Protein AF-A0A1A8VGJ2-F1 (afdb_monomer_lite)

pLDDT: mean 87.08, std 5.85, range [56.25, 94.88]

Organism: Nothobranchius furzeri (NCBI:txid105023)

Structure (mmCIF, N/CA/C/O backbone):
data_AF-A0A1A8VGJ2-F1
#
_entry.id   AF-A0A1A8VGJ2-F1
#
loop_
_atom_site.group_PDB
_atom_site.id
_atom_site.type_symbol
_atom_site.label_atom_id
_atom_site.label_alt_id
_atom_site.label_comp_id
_atom_site.label_asym_id
_atom_site.label_entity_id
_atom_site.label_seq_id
_atom_site.pdbx_PDB_ins_code
_atom_site.Cartn_x
_atom_site.Cartn_y
_atom_site.Cartn_z
_atom_site.occupancy
_atom_site.B_iso_or_equiv
_atom_site.auth_seq_id
_atom_site.auth_comp_id
_atom_site.auth_asym_id
_atom_site.auth_atom_id
_atom_site.pdbx_PDB_model_num
ATOM 1 N N . ASN A 1 1 ? -5.503 0.580 -15.464 1.00 56.25 1 ASN A N 1
ATOM 2 C CA . ASN A 1 1 ? -4.419 -0.222 -16.073 1.00 56.25 1 ASN A CA 1
ATOM 3 C C . ASN A 1 1 ? -4.169 0.107 -17.537 1.00 56.25 1 ASN A C 1
ATOM 5 O O . ASN A 1 1 ? -3.026 -0.018 -17.941 1.00 56.25 1 ASN A O 1
ATOM 9 N N . THR A 1 2 ? -5.161 0.566 -18.309 1.00 73.44 2 THR A N 1
ATOM 10 C CA . THR A 1 2 ? -4.975 0.976 -19.716 1.00 73.44 2 THR A CA 1
ATOM 11 C C . THR A 1 2 ? -3.955 2.109 -19.881 1.00 73.44 2 THR A C 1
ATOM 13 O O . THR A 1 2 ? -2.995 1.955 -20.625 1.00 73.44 2 THR A O 1
ATOM 16 N N . THR A 1 3 ? -4.058 3.171 -19.079 1.00 82.88 3 THR A N 1
ATOM 17 C CA . THR A 1 3 ? -3.160 4.339 -19.158 1.00 82.88 3 THR A CA 1
ATOM 18 C C . THR A 1 3 ? -1.693 4.047 -18.833 1.00 82.88 3 THR A C 1
ATOM 20 O O . THR A 1 3 ? -0.807 4.572 -19.497 1.00 82.88 3 THR A O 1
ATOM 23 N N . CYS A 1 4 ? -1.393 3.200 -17.840 1.00 84.06 4 CYS A N 1
ATOM 24 C CA . CYS A 1 4 ? 0.000 2.837 -17.545 1.00 84.06 4 CYS A CA 1
ATOM 25 C C . CYS A 1 4 ? 0.628 2.058 -18.708 1.00 84.06 4 CYS A C 1
ATOM 27 O O . CYS A 1 4 ? 1.750 2.359 -19.101 1.00 84.06 4 CYS A O 1
ATOM 29 N N . GLY A 1 5 ? -0.127 1.129 -19.305 1.00 85.81 5 GLY A N 1
ATOM 30 C CA . GLY A 1 5 ? 0.325 0.384 -20.480 1.00 85.81 5 GLY A CA 1
ATOM 31 C C . GLY A 1 5 ? 0.519 1.266 -21.717 1.00 85.81 5 GLY A C 1
ATOM 32 O O . GLY A 1 5 ? 1.444 1.036 -22.492 1.00 85.81 5 GLY A O 1
ATOM 33 N N . GLU A 1 6 ? -0.306 2.299 -21.891 1.00 89.62 6 GLU A N 1
ATOM 34 C CA . GLU A 1 6 ? -0.134 3.297 -22.954 1.00 89.62 6 GLU A CA 1
ATOM 35 C C . GLU A 1 6 ? 1.150 4.111 -22.771 1.00 89.62 6 GLU A C 1
ATOM 37 O O . GLU A 1 6 ? 1.909 4.261 -23.729 1.00 89.62 6 GLU A O 1
ATOM 42 N N . ILE A 1 7 ? 1.427 4.579 -21.550 1.00 88.50 7 ILE A N 1
ATOM 43 C CA . ILE A 1 7 ? 2.661 5.311 -21.227 1.00 88.50 7 ILE A CA 1
ATOM 44 C C . ILE A 1 7 ? 3.880 4.415 -21.439 1.00 88.50 7 ILE A C 1
ATOM 46 O O . ILE A 1 7 ? 4.831 4.831 -22.096 1.00 88.50 7 ILE A O 1
ATOM 50 N N . ASP A 1 8 ? 3.839 3.168 -20.965 1.00 87.88 8 ASP A N 1
ATOM 51 C CA . ASP A 1 8 ? 4.907 2.204 -21.226 1.00 87.88 8 ASP A CA 1
ATOM 52 C C . ASP A 1 8 ? 5.129 2.034 -22.730 1.00 87.88 8 ASP A C 1
ATOM 54 O O . ASP A 1 8 ? 6.260 2.127 -23.204 1.00 87.88 8 ASP A O 1
ATOM 58 N N . ARG A 1 9 ? 4.058 1.856 -23.514 1.00 87.94 9 ARG A N 1
ATOM 59 C CA . ARG A 1 9 ? 4.165 1.745 -24.974 1.00 87.94 9 ARG A CA 1
ATOM 60 C C . ARG A 1 9 ? 4.821 2.982 -25.586 1.00 87.94 9 ARG A C 1
ATOM 62 O O . ARG A 1 9 ? 5.677 2.833 -26.451 1.00 87.94 9 ARG A O 1
ATOM 69 N N . MET A 1 10 ? 4.460 4.183 -25.136 1.00 89.00 10 MET A N 1
ATOM 70 C CA . MET A 1 10 ? 5.093 5.426 -25.590 1.00 89.00 10 MET A CA 1
ATOM 71 C C . MET A 1 10 ? 6.590 5.462 -25.255 1.00 89.00 10 MET A C 1
ATOM 73 O O . MET A 1 10 ? 7.389 5.809 -26.123 1.00 89.00 10 MET A O 1
ATOM 77 N N . LEU A 1 11 ? 6.985 5.050 -24.047 1.00 86.56 11 LEU A N 1
ATOM 78 C CA . LEU A 1 11 ? 8.389 4.998 -23.626 1.00 86.56 11 LEU A CA 1
ATOM 79 C C . LEU A 1 11 ? 9.205 4.001 -24.462 1.00 86.56 11 LEU A C 1
ATOM 81 O O . LEU A 1 11 ? 10.301 4.330 -24.914 1.00 86.56 11 LEU A O 1
ATOM 85 N N . PHE A 1 12 ? 8.668 2.807 -24.728 1.00 85.81 12 PHE A N 1
ATOM 86 C CA . PHE A 1 12 ? 9.350 1.819 -25.574 1.00 85.81 12 PHE A CA 1
ATOM 87 C C . PHE A 1 12 ? 9.411 2.246 -27.041 1.00 85.81 12 PHE A C 1
ATOM 89 O O . PHE A 1 12 ? 10.440 2.059 -27.688 1.00 85.81 12 PHE A O 1
ATOM 96 N N . ASN A 1 13 ? 8.357 2.873 -27.560 1.00 88.88 13 ASN A N 1
ATOM 97 C CA . ASN A 1 13 ? 8.373 3.441 -28.905 1.00 88.88 13 ASN A CA 1
ATOM 98 C C . ASN A 1 13 ? 9.440 4.534 -29.034 1.00 88.88 13 ASN A C 1
ATOM 100 O O . ASN A 1 13 ? 10.173 4.560 -30.021 1.00 88.88 13 ASN A O 1
ATOM 104 N N . PHE A 1 14 ? 9.578 5.398 -28.024 1.00 88.00 14 PHE A N 1
ATOM 105 C CA . PHE A 1 14 ? 10.637 6.405 -27.979 1.00 88.00 14 PHE A CA 1
ATOM 106 C C . PHE A 1 14 ? 12.030 5.762 -27.972 1.00 88.00 14 PHE A C 1
ATOM 108 O O . PHE A 1 14 ? 12.871 6.124 -28.797 1.00 88.00 14 PHE A O 1
ATOM 115 N N . LEU A 1 15 ? 12.247 4.758 -27.115 1.00 87.06 15 LEU A N 1
ATOM 116 C CA . LEU A 1 15 ? 13.509 4.016 -27.030 1.00 87.06 15 LEU A CA 1
ATOM 117 C C . LEU A 1 15 ? 13.938 3.455 -28.391 1.00 87.06 15 LEU A C 1
ATOM 119 O O . LEU A 1 15 ? 15.090 3.591 -28.800 1.00 87.06 15 LEU A O 1
ATOM 123 N N . TRP A 1 16 ? 12.993 2.844 -29.104 1.00 88.56 16 TRP A N 1
ATOM 124 C CA . TRP A 1 16 ? 13.244 2.213 -30.396 1.00 88.56 16 TRP A CA 1
ATOM 125 C C . TRP A 1 16 ? 13.112 3.165 -31.584 1.00 88.56 16 TRP A C 1
ATOM 127 O O . TRP A 1 16 ? 13.228 2.719 -32.724 1.00 88.56 16 TRP A O 1
ATOM 137 N N . LYS A 1 17 ? 12.884 4.466 -31.366 1.00 89.44 17 LYS A N 1
ATOM 138 C CA . LYS A 1 17 ? 12.626 5.449 -32.436 1.00 89.44 17 LYS A CA 1
ATOM 139 C C . LYS A 1 17 ? 11.504 4.992 -33.383 1.00 89.44 17 LYS A C 1
ATOM 141 O O . LYS A 1 17 ? 11.638 5.088 -34.602 1.00 89.44 17 LYS A O 1
ATOM 146 N N . ASN A 1 18 ? 10.424 4.455 -32.815 1.00 87.06 18 ASN A N 1
ATOM 147 C CA . ASN A 1 18 ? 9.281 3.847 -33.507 1.00 87.06 18 ASN A CA 1
ATOM 148 C C . ASN A 1 18 ? 9.637 2.650 -34.414 1.00 87.06 18 ASN A C 1
ATOM 150 O O . ASN A 1 18 ? 8.893 2.339 -35.342 1.00 87.06 18 ASN A O 1
ATOM 154 N N . LYS A 1 19 ? 10.768 1.976 -34.166 1.00 87.12 19 LYS A N 1
ATOM 155 C CA . LYS A 1 19 ? 11.184 0.758 -34.882 1.00 87.12 19 LYS A CA 1
ATOM 156 C C . LYS A 1 19 ? 10.811 -0.511 -34.112 1.00 87.12 19 LYS A C 1
ATOM 158 O O . LYS A 1 19 ? 10.401 -0.461 -32.954 1.00 87.12 19 LYS A O 1
ATOM 163 N N . THR A 1 20 ? 10.983 -1.659 -34.766 1.00 83.50 20 THR A N 1
ATOM 164 C CA . THR A 1 20 ? 10.763 -2.985 -34.176 1.00 83.50 20 THR A CA 1
ATOM 165 C C . THR A 1 20 ? 11.579 -3.173 -32.898 1.00 83.50 20 THR A C 1
ATOM 167 O O . THR A 1 20 ? 12.746 -2.796 -32.829 1.00 83.50 20 THR A O 1
ATOM 170 N N . HIS A 1 21 ? 10.961 -3.778 -31.886 1.00 84.00 21 HIS A N 1
ATOM 171 C CA . HIS A 1 21 ? 11.620 -4.082 -30.623 1.00 84.00 21 HIS A CA 1
ATOM 172 C C . HIS A 1 21 ? 12.607 -5.238 -30.828 1.00 84.00 21 HIS A C 1
ATOM 174 O O . HIS A 1 21 ? 12.188 -6.360 -31.106 1.00 84.00 21 HIS A O 1
ATOM 180 N N . TYR A 1 22 ? 13.906 -4.980 -30.668 1.00 80.75 22 TYR A N 1
ATOM 181 C CA . TYR A 1 22 ? 14.946 -6.003 -30.853 1.00 80.75 22 TYR A CA 1
ATOM 182 C C . TYR A 1 22 ? 15.272 -6.775 -29.571 1.00 80.75 22 TYR A C 1
ATOM 184 O O . TYR A 1 22 ? 15.740 -7.909 -29.627 1.00 80.75 22 TYR A O 1
ATOM 192 N N . ILE A 1 23 ? 15.023 -6.169 -28.407 1.00 84.44 23 ILE A N 1
ATOM 193 C CA . ILE A 1 23 ? 15.374 -6.728 -27.097 1.00 84.44 23 ILE A CA 1
ATOM 194 C C . ILE A 1 23 ? 14.101 -6.907 -26.268 1.00 84.44 23 ILE A C 1
ATOM 196 O O . ILE A 1 23 ? 13.179 -6.089 -26.310 1.00 84.44 23 ILE A O 1
ATOM 200 N N . ARG A 1 24 ? 14.043 -7.994 -25.492 1.00 85.56 24 ARG A N 1
ATOM 201 C CA . ARG A 1 24 ? 12.936 -8.259 -24.565 1.00 85.56 24 ARG A CA 1
ATOM 202 C C . ARG A 1 24 ? 12.871 -7.175 -23.485 1.00 85.56 24 ARG A C 1
ATOM 204 O O . ARG A 1 24 ? 13.892 -6.839 -22.889 1.00 85.56 24 ARG A O 1
ATOM 211 N N . LYS A 1 25 ? 11.659 -6.703 -23.166 1.00 83.75 25 LYS A N 1
ATOM 212 C CA . LYS A 1 25 ? 11.405 -5.676 -22.135 1.00 83.75 25 LYS A CA 1
ATOM 213 C C . LYS A 1 25 ? 12.100 -5.997 -20.805 1.00 83.75 25 LYS A C 1
ATOM 215 O O . LYS A 1 25 ? 12.784 -5.139 -20.269 1.00 83.75 25 LYS A O 1
ATOM 220 N N . SER A 1 26 ? 12.027 -7.244 -20.337 1.00 85.25 26 SER A N 1
ATOM 221 C CA . SER A 1 26 ? 12.666 -7.683 -19.087 1.00 85.25 26 SER A CA 1
ATOM 222 C C . SER A 1 26 ? 14.188 -7.503 -19.048 1.00 85.25 26 SER A C 1
ATOM 224 O O . SER A 1 26 ? 14.736 -7.328 -17.973 1.00 85.25 26 SER A O 1
ATOM 226 N N . VAL A 1 27 ? 14.873 -7.548 -20.196 1.00 86.69 27 VAL A N 1
ATOM 227 C CA . VAL A 1 27 ? 16.334 -7.361 -20.277 1.00 86.69 27 VAL A CA 1
ATOM 228 C C . VAL A 1 27 ? 16.679 -5.875 -20.262 1.00 86.69 27 VAL A C 1
ATOM 230 O O . VAL A 1 27 ? 17.579 -5.450 -19.551 1.00 86.69 27 VAL A O 1
ATOM 233 N N . ILE A 1 28 ? 15.914 -5.070 -21.002 1.00 87.62 28 ILE A N 1
ATOM 234 C CA . ILE A 1 28 ? 16.080 -3.611 -21.062 1.00 87.62 28 ILE A CA 1
ATOM 235 C C . ILE A 1 28 ? 15.880 -2.970 -19.681 1.00 87.62 28 ILE A C 1
ATOM 237 O O . ILE A 1 28 ? 16.532 -1.980 -19.355 1.00 87.62 28 ILE A O 1
ATOM 241 N N . MET A 1 29 ? 14.984 -3.538 -18.873 1.00 86.56 29 MET A N 1
ATOM 242 C CA . MET A 1 29 ? 14.682 -3.060 -17.524 1.00 86.56 29 MET A CA 1
ATOM 243 C C . MET A 1 29 ? 15.803 -3.306 -16.506 1.00 86.56 29 MET A C 1
ATOM 245 O O . MET A 1 29 ? 15.761 -2.723 -15.429 1.00 86.56 29 MET A O 1
ATOM 249 N N . ASN A 1 30 ? 16.784 -4.157 -16.814 1.00 86.06 30 ASN A N 1
ATOM 250 C CA . ASN A 1 30 ? 17.877 -4.446 -15.891 1.00 86.06 30 ASN A CA 1
ATOM 251 C C . ASN A 1 30 ? 18.860 -3.274 -15.779 1.00 86.06 30 ASN A C 1
ATOM 253 O O . ASN A 1 30 ? 18.928 -2.400 -16.647 1.00 86.06 30 ASN A O 1
ATOM 257 N N . ASP A 1 31 ? 19.682 -3.307 -14.734 1.00 87.38 31 ASP A N 1
ATOM 258 C CA . ASP A 1 31 ? 20.786 -2.368 -14.569 1.00 87.38 31 ASP A CA 1
ATOM 259 C C . ASP A 1 31 ? 21.830 -2.498 -15.683 1.00 87.38 31 ASP A C 1
ATOM 261 O O . ASP A 1 31 ? 22.027 -3.569 -16.268 1.00 87.38 31 ASP A O 1
ATOM 265 N N . TYR A 1 32 ? 22.578 -1.415 -15.903 1.00 87.94 32 TYR A N 1
ATOM 266 C CA . TYR A 1 32 ? 23.686 -1.370 -16.860 1.00 87.94 32 TYR A CA 1
ATOM 267 C C . TYR A 1 32 ? 24.724 -2.479 -16.629 1.00 87.94 32 TYR A C 1
ATOM 269 O O . TYR A 1 32 ? 25.256 -3.033 -17.587 1.00 87.94 32 TYR A O 1
ATOM 277 N N . GLN A 1 33 ? 24.963 -2.865 -15.369 1.00 91.88 33 GLN A N 1
ATOM 278 C CA . GLN A 1 33 ? 25.880 -3.958 -15.012 1.00 91.88 33 GLN A CA 1
ATOM 279 C C . GLN A 1 33 ? 25.441 -5.322 -15.565 1.00 91.88 33 GLN A C 1
ATOM 281 O O . GLN A 1 33 ? 26.277 -6.177 -15.837 1.00 91.88 33 GLN A O 1
ATOM 286 N N . HIS A 1 34 ? 24.139 -5.510 -15.771 1.00 87.38 34 HIS A N 1
ATOM 287 C CA . HIS A 1 34 ? 23.545 -6.732 -16.307 1.00 87.38 34 HIS A CA 1
ATOM 288 C C . HIS A 1 34 ? 23.183 -6.588 -17.797 1.00 87.38 34 HIS A C 1
ATOM 290 O O . HIS A 1 34 ? 22.365 -7.351 -18.313 1.00 87.38 34 HIS A O 1
ATOM 296 N N . GLY A 1 35 ? 23.756 -5.593 -18.489 1.00 82.62 35 G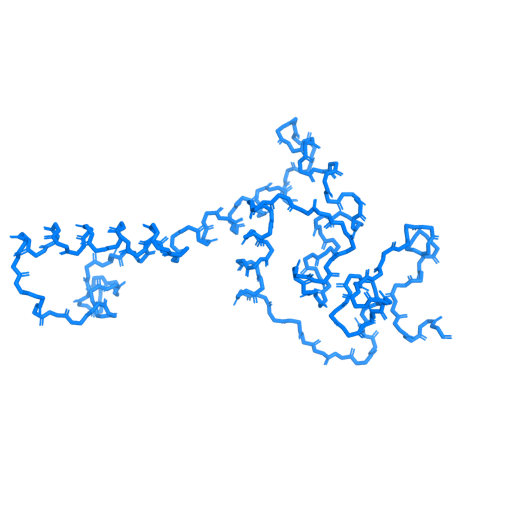LY A N 1
ATOM 297 C CA . GLY A 1 35 ? 23.520 -5.333 -19.912 1.00 82.62 35 GLY A CA 1
ATOM 298 C C . GLY A 1 35 ? 22.155 -4.714 -20.232 1.00 82.62 35 GLY A C 1
ATOM 299 O O . GLY A 1 35 ? 21.738 -4.732 -21.390 1.00 82.62 35 GLY A O 1
ATOM 300 N N . GLY A 1 36 ? 21.444 -4.199 -19.224 1.00 87.38 36 GLY A N 1
ATOM 301 C CA . GLY A 1 36 ? 20.192 -3.468 -19.411 1.00 87.38 36 GLY A CA 1
ATOM 302 C C . GLY A 1 36 ? 20.394 -1.959 -19.581 1.00 87.38 36 GLY A C 1
ATOM 303 O O . GLY A 1 36 ? 21.514 -1.451 -19.566 1.00 87.38 36 GLY A O 1
ATOM 304 N N . LEU A 1 37 ? 19.288 -1.234 -19.762 1.00 86.69 37 LEU A N 1
ATOM 305 C CA . LEU A 1 37 ? 19.255 0.227 -19.931 1.00 86.69 37 LEU A CA 1
ATOM 306 C C . LEU A 1 37 ? 18.632 0.943 -18.722 1.00 86.69 37 LEU A C 1
ATOM 308 O O . LEU A 1 37 ? 18.352 2.139 -18.795 1.00 86.69 37 LEU A O 1
ATOM 312 N N . ASN A 1 38 ? 18.387 0.216 -17.627 1.00 84.50 38 ASN A N 1
ATOM 313 C CA . ASN A 1 38 ? 17.750 0.703 -16.404 1.00 84.50 38 ASN A CA 1
ATOM 314 C C . ASN A 1 38 ? 16.418 1.437 -16.663 1.00 84.50 38 ASN A C 1
ATOM 316 O O . ASN A 1 38 ? 16.118 2.482 -16.082 1.00 84.50 38 ASN A O 1
ATOM 320 N N . ILE A 1 39 ? 15.624 0.917 -17.602 1.00 82.62 39 ILE A N 1
ATOM 321 C CA . ILE A 1 39 ? 14.325 1.503 -17.942 1.00 82.62 39 ILE A CA 1
ATOM 322 C C . ILE A 1 39 ? 13.275 0.951 -16.993 1.00 82.62 39 ILE A C 1
ATOM 324 O O . ILE A 1 39 ? 13.030 -0.251 -16.954 1.00 82.62 39 ILE A O 1
ATOM 328 N N . LEU A 1 40 ? 12.616 1.832 -16.247 1.00 77.81 40 LEU A N 1
ATOM 329 C CA . LEU A 1 40 ? 11.562 1.430 -15.325 1.00 77.81 40 LEU A CA 1
ATOM 330 C C . LEU A 1 40 ? 10.245 1.203 -16.066 1.00 77.81 40 LEU A C 1
ATOM 332 O O . LEU A 1 40 ? 9.819 2.013 -16.886 1.00 77.81 40 LEU A O 1
ATOM 336 N N . ASP A 1 41 ? 9.570 0.114 -15.712 1.00 84.19 41 ASP A N 1
ATOM 337 C CA . ASP A 1 41 ? 8.165 -0.078 -16.049 1.00 84.19 41 ASP A CA 1
ATOM 338 C C . ASP A 1 41 ? 7.318 0.929 -15.271 1.00 84.19 41 ASP A C 1
ATOM 340 O O . ASP A 1 41 ? 7.455 1.069 -14.049 1.00 84.19 41 ASP A O 1
ATOM 344 N N . PHE A 1 42 ? 6.439 1.639 -15.971 1.00 87.88 42 PHE A N 1
ATOM 345 C CA . PHE A 1 42 ? 5.655 2.717 -15.390 1.00 87.88 42 PHE A CA 1
ATOM 346 C C . PHE A 1 42 ? 4.694 2.202 -14.316 1.00 87.88 42 PHE A C 1
ATOM 348 O O . PHE A 1 42 ? 4.434 2.895 -13.330 1.00 87.88 42 PHE A O 1
ATOM 355 N N . THR A 1 43 ? 4.193 0.970 -14.451 1.00 88.31 43 THR A N 1
ATOM 356 C CA . THR A 1 43 ? 3.348 0.353 -13.418 1.00 88.31 43 THR A CA 1
ATOM 357 C C . THR A 1 43 ? 4.141 0.138 -12.132 1.00 88.31 43 THR A C 1
ATOM 359 O O . THR A 1 43 ? 3.682 0.531 -11.054 1.00 88.31 43 THR A O 1
ATOM 362 N N . THR A 1 44 ? 5.352 -0.412 -12.235 1.00 88.38 44 THR A N 1
ATOM 363 C CA . THR A 1 44 ? 6.271 -0.555 -11.096 1.00 88.38 44 THR A CA 1
ATOM 364 C C . THR A 1 44 ? 6.642 0.799 -10.496 1.00 88.38 44 THR A C 1
ATOM 366 O O . THR A 1 44 ? 6.556 0.966 -9.281 1.00 88.38 44 THR A O 1
ATOM 369 N N . LEU A 1 45 ? 6.970 1.797 -11.320 1.00 90.44 45 LEU A N 1
ATOM 370 C CA . LEU A 1 45 ? 7.285 3.155 -10.868 1.00 90.44 45 LEU A CA 1
ATOM 371 C C . LEU A 1 45 ? 6.124 3.780 -10.076 1.00 90.44 45 LEU A C 1
ATOM 373 O O . LEU A 1 45 ? 6.313 4.298 -8.975 1.00 90.44 45 LEU A O 1
ATOM 377 N N . ASN A 1 46 ? 4.904 3.678 -10.599 1.00 92.38 46 ASN A N 1
ATOM 378 C CA . ASN A 1 46 ? 3.695 4.185 -9.955 1.00 92.38 46 ASN A CA 1
ATOM 379 C C . ASN A 1 46 ? 3.425 3.494 -8.605 1.00 92.38 46 ASN A C 1
ATOM 381 O O . ASN A 1 46 ? 3.050 4.146 -7.628 1.00 92.38 46 ASN A O 1
ATOM 385 N N . ASN A 1 47 ? 3.640 2.179 -8.522 1.00 93.06 47 ASN A N 1
ATOM 386 C CA . ASN A 1 47 ? 3.538 1.444 -7.259 1.00 93.06 47 ASN A CA 1
ATOM 387 C C . ASN A 1 47 ? 4.616 1.887 -6.260 1.00 93.06 47 ASN A C 1
ATOM 389 O O . ASN A 1 47 ? 4.301 2.116 -5.093 1.00 93.06 47 ASN A O 1
ATOM 393 N N . THR A 1 48 ? 5.851 2.097 -6.716 1.00 93.06 48 THR A N 1
ATOM 394 C CA . THR A 1 48 ? 6.946 2.620 -5.888 1.00 93.06 48 THR A CA 1
ATOM 395 C C . THR A 1 48 ? 6.616 3.998 -5.322 1.00 93.06 48 THR A C 1
ATOM 397 O O . THR A 1 48 ? 6.809 4.223 -4.128 1.00 93.06 48 THR A O 1
ATOM 400 N N . PHE A 1 49 ? 6.040 4.907 -6.116 1.00 94.62 49 PHE A N 1
ATOM 401 C CA . PHE A 1 49 ? 5.603 6.212 -5.609 1.00 94.62 49 PHE A CA 1
ATOM 402 C C . PHE A 1 49 ? 4.532 6.096 -4.526 1.00 94.62 49 PHE A C 1
ATOM 404 O O . PHE A 1 49 ? 4.620 6.773 -3.504 1.00 94.62 49 PHE A O 1
ATOM 411 N N . LYS A 1 50 ? 3.557 5.201 -4.696 1.00 94.88 50 LYS A N 1
ATOM 412 C CA . LYS A 1 50 ? 2.513 4.948 -3.689 1.00 94.88 50 LYS A CA 1
ATOM 413 C C . LYS A 1 50 ? 3.073 4.367 -2.395 1.00 94.88 50 LYS A C 1
ATOM 415 O O . LYS A 1 50 ? 2.666 4.778 -1.311 1.00 94.88 50 LYS A O 1
ATOM 420 N N . ILE A 1 51 ? 4.029 3.449 -2.500 1.00 94.38 51 ILE A N 1
ATOM 421 C CA . ILE A 1 51 ? 4.733 2.888 -1.342 1.00 94.38 51 ILE A CA 1
ATOM 422 C C . ILE A 1 51 ? 5.558 3.976 -0.648 1.00 94.38 51 ILE A C 1
ATOM 424 O O . ILE A 1 51 ? 5.526 4.078 0.576 1.00 94.38 51 ILE A O 1
ATOM 428 N N . ASN A 1 52 ? 6.264 4.818 -1.402 1.00 94.19 52 ASN A N 1
ATOM 429 C CA . ASN A 1 52 ? 7.043 5.922 -0.843 1.00 94.19 52 ASN A CA 1
ATOM 430 C C . ASN A 1 52 ? 6.153 6.959 -0.158 1.00 94.19 52 ASN A C 1
ATOM 432 O O . ASN A 1 52 ? 6.501 7.440 0.917 1.00 94.19 52 ASN A O 1
ATOM 436 N N . TRP A 1 53 ? 4.982 7.244 -0.724 1.00 94.19 53 TRP A N 1
ATOM 437 C CA . TRP A 1 53 ? 3.971 8.068 -0.077 1.00 94.19 53 TRP A CA 1
ATOM 438 C C . TRP A 1 53 ? 3.522 7.462 1.260 1.00 94.19 53 TRP A C 1
ATOM 440 O O . TRP A 1 53 ? 3.526 8.159 2.273 1.00 94.19 53 TRP A O 1
ATOM 450 N N . ALA A 1 54 ? 3.230 6.156 1.302 1.00 93.06 54 ALA A N 1
ATOM 451 C CA . ALA A 1 54 ? 2.869 5.472 2.545 1.00 93.06 54 ALA A CA 1
ATOM 452 C C . ALA A 1 54 ? 4.011 5.523 3.575 1.00 93.06 54 ALA A C 1
ATOM 454 O O . ALA A 1 54 ? 3.781 5.862 4.732 1.00 93.06 54 ALA A O 1
ATOM 455 N N . LYS A 1 55 ? 5.260 5.276 3.158 1.00 92.75 55 LYS A N 1
ATOM 456 C CA . LYS A 1 55 ? 6.448 5.405 4.022 1.00 92.75 55 LYS A CA 1
ATOM 457 C C . LYS A 1 55 ? 6.602 6.820 4.578 1.00 92.75 55 LYS A C 1
ATOM 459 O O . LYS A 1 55 ? 6.872 6.982 5.764 1.00 92.75 55 LYS A O 1
ATOM 464 N N . HIS A 1 56 ? 6.422 7.841 3.742 1.00 91.38 56 HIS A N 1
ATOM 465 C CA . HIS A 1 56 ? 6.494 9.236 4.167 1.00 91.38 56 HIS A CA 1
ATOM 466 C C . HIS A 1 56 ? 5.393 9.569 5.181 1.00 91.38 56 HIS A C 1
ATOM 468 O O . HIS A 1 56 ? 5.662 10.208 6.198 1.00 91.38 56 HIS A O 1
ATOM 474 N N . PHE A 1 57 ? 4.171 9.089 4.937 1.00 90.69 57 PHE A N 1
ATOM 475 C CA . PHE A 1 57 ? 3.053 9.239 5.864 1.00 90.69 57 PHE A CA 1
ATOM 476 C C . PHE A 1 57 ? 3.352 8.599 7.227 1.00 90.69 57 PHE A C 1
ATOM 478 O O . PHE A 1 57 ? 3.140 9.232 8.258 1.00 90.69 57 PHE A O 1
ATOM 485 N N . LEU A 1 58 ? 3.903 7.380 7.236 1.00 89.81 58 LEU A N 1
ATOM 486 C CA . LEU A 1 58 ? 4.281 6.674 8.466 1.00 89.81 58 LEU A CA 1
ATOM 487 C C . LEU A 1 58 ? 5.426 7.364 9.221 1.00 89.81 58 LEU A C 1
ATOM 489 O O . LEU A 1 58 ? 5.438 7.349 10.447 1.00 89.81 58 LEU A O 1
ATOM 493 N N . LYS A 1 59 ? 6.379 7.975 8.507 1.00 90.06 59 LYS A N 1
ATOM 494 C CA . LYS A 1 59 ? 7.525 8.665 9.118 1.00 90.06 59 LYS A CA 1
ATOM 495 C C . LYS A 1 59 ? 7.132 9.986 9.784 1.00 90.06 59 LYS A C 1
ATOM 497 O O . LYS A 1 59 ? 7.693 10.327 10.817 1.00 90.06 59 LYS A O 1
ATOM 502 N N . ASN A 1 60 ? 6.184 10.722 9.200 1.00 88.00 60 ASN A N 1
ATOM 503 C CA . ASN A 1 60 ? 5.831 12.081 9.622 1.00 88.00 60 ASN A CA 1
ATOM 504 C C . ASN A 1 60 ? 4.323 12.232 9.918 1.00 88.00 60 ASN A C 1
ATOM 506 O O . ASN A 1 60 ? 3.652 13.030 9.259 1.00 88.00 60 ASN A O 1
ATOM 510 N N . PRO A 1 61 ? 3.752 11.517 10.902 1.00 77.69 61 PRO A N 1
ATOM 511 C CA . PRO A 1 61 ? 2.300 11.461 11.102 1.00 77.69 61 PRO A CA 1
ATOM 512 C C . PRO A 1 61 ? 1.658 12.811 11.472 1.00 77.69 61 PRO A C 1
ATOM 514 O O . PRO A 1 61 ? 0.488 13.021 11.173 1.00 77.69 61 PRO A O 1
ATOM 517 N N . VAL A 1 62 ? 2.418 13.739 12.065 1.00 83.31 62 VAL A N 1
ATOM 518 C CA . VAL A 1 62 ? 1.934 15.053 12.544 1.00 83.31 62 VAL A CA 1
ATOM 519 C C . VAL A 1 62 ? 1.977 16.139 11.454 1.00 83.31 62 VAL A C 1
ATOM 521 O O . VAL A 1 62 ? 1.647 17.296 11.694 1.00 83.31 62 VAL A O 1
ATOM 524 N N . SER A 1 63 ? 2.407 15.801 10.235 1.00 87.50 63 SER A N 1
ATOM 525 C CA . SER A 1 63 ? 2.459 16.775 9.142 1.00 87.50 63 SER A CA 1
ATOM 526 C C . SER A 1 63 ? 1.061 17.287 8.786 1.00 87.50 63 SER A C 1
ATOM 528 O O . SER A 1 63 ? 0.123 16.503 8.654 1.00 87.50 63 SER A O 1
ATOM 530 N N . ILE A 1 64 ? 0.930 18.590 8.528 1.00 87.06 64 ILE A N 1
ATOM 531 C CA . ILE A 1 64 ? -0.344 19.195 8.106 1.00 87.06 64 ILE A CA 1
ATOM 532 C C . ILE A 1 64 ? -0.885 18.572 6.807 1.00 87.06 64 ILE A C 1
ATOM 534 O O . ILE A 1 64 ? -2.090 18.396 6.640 1.00 87.06 64 ILE A O 1
ATOM 538 N N . TRP A 1 65 ? 0.017 18.127 5.928 1.00 83.12 65 TRP A N 1
ATOM 539 C CA . TRP A 1 65 ? -0.308 17.441 4.674 1.00 83.12 65 TRP A CA 1
ATOM 540 C C . TRP A 1 65 ? -0.909 16.044 4.880 1.00 83.12 65 TRP A C 1
ATOM 542 O O . TRP A 1 65 ? -1.508 15.482 3.964 1.00 83.12 65 TRP A O 1
ATOM 552 N N . ASN A 1 66 ? -0.788 15.493 6.089 1.00 88.56 66 ASN A N 1
ATOM 553 C CA . ASN A 1 66 ? -1.278 14.169 6.449 1.00 88.56 66 ASN A CA 1
ATOM 554 C C . ASN A 1 66 ? -2.665 14.197 7.102 1.00 88.56 66 ASN A C 1
ATOM 556 O O . ASN A 1 66 ? -3.216 13.132 7.363 1.00 88.56 66 ASN A O 1
ATOM 560 N N . PHE A 1 67 ? -3.281 15.370 7.286 1.00 89.00 67 PHE A N 1
ATOM 561 C CA . PHE A 1 67 ? -4.602 15.491 7.910 1.00 89.00 67 PHE A CA 1
ATOM 562 C C . PHE A 1 67 ? -5.692 14.685 7.180 1.00 89.00 67 PHE A C 1
ATOM 564 O O . PHE A 1 67 ? -6.401 13.890 7.797 1.00 89.00 67 PHE A O 1
ATOM 571 N N . ILE A 1 68 ? -5.793 14.832 5.852 1.00 89.12 68 ILE A N 1
ATOM 572 C CA . ILE A 1 68 ? -6.820 14.138 5.055 1.00 89.12 68 ILE A CA 1
ATOM 573 C C . 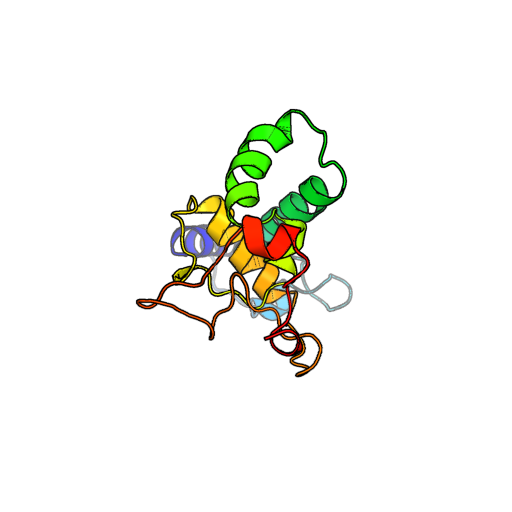ILE A 1 68 ? -6.615 12.615 5.089 1.00 89.12 68 ILE A C 1
ATOM 575 O O . ILE A 1 68 ? -7.556 11.903 5.447 1.00 89.12 68 ILE A O 1
ATOM 579 N N . PRO A 1 69 ? -5.423 12.072 4.762 1.00 89.06 69 PRO A N 1
ATOM 580 C CA . PRO A 1 69 ? -5.221 10.632 4.851 1.00 89.06 69 PRO A CA 1
ATOM 581 C C . PRO A 1 69 ? -5.392 10.097 6.276 1.00 89.06 69 PRO A C 1
ATOM 583 O O . PRO A 1 69 ? -5.927 9.005 6.444 1.00 89.06 69 PRO A O 1
ATOM 586 N N . HIS A 1 70 ? -5.014 10.861 7.305 1.00 90.94 70 HIS A N 1
ATOM 587 C CA . HIS A 1 70 ? -5.219 10.463 8.695 1.00 90.94 70 HIS A CA 1
ATOM 588 C C . HIS A 1 70 ? -6.706 10.295 9.021 1.00 90.94 70 HIS A C 1
ATOM 590 O O . HIS A 1 70 ? -7.095 9.258 9.551 1.00 90.94 70 HIS A O 1
ATOM 596 N N . TYR A 1 71 ? -7.551 11.247 8.613 1.00 89.88 71 TYR A N 1
ATOM 597 C CA . TYR A 1 71 ? -9.005 11.139 8.762 1.00 89.88 71 TYR A CA 1
ATOM 598 C C . TYR A 1 71 ? -9.603 9.962 7.977 1.00 89.88 71 TYR A C 1
ATOM 600 O O . TYR A 1 71 ? -10.535 9.308 8.434 1.00 89.88 71 TYR A O 1
ATOM 608 N N . ILE A 1 72 ? -9.081 9.670 6.785 1.00 90.69 72 ILE A N 1
ATOM 609 C CA . ILE A 1 72 ? -9.570 8.550 5.971 1.00 90.69 72 ILE A CA 1
ATOM 610 C C . ILE A 1 72 ? -9.210 7.209 6.617 1.00 90.69 72 ILE A C 1
ATOM 612 O O . ILE A 1 72 ? -10.050 6.312 6.682 1.00 90.69 72 ILE A O 1
ATOM 616 N N . PHE A 1 73 ? -7.968 7.057 7.083 1.00 91.25 73 PHE A N 1
ATOM 617 C CA . PHE A 1 73 ? -7.492 5.796 7.643 1.00 91.25 73 PHE A CA 1
ATOM 618 C C . PHE A 1 73 ? -7.880 5.583 9.105 1.00 91.25 73 PHE A C 1
ATOM 620 O O . PHE A 1 73 ? -7.928 4.430 9.529 1.00 91.25 73 PHE A O 1
ATOM 627 N N . SER A 1 74 ? -8.202 6.630 9.870 1.00 90.00 74 SER A N 1
ATOM 628 C CA . SER A 1 74 ? -8.660 6.499 11.265 1.00 90.00 74 SER A CA 1
ATOM 629 C C . SER A 1 74 ? -9.882 5.586 11.389 1.00 90.00 74 SER A C 1
ATOM 631 O O . SER A 1 74 ? -9.984 4.805 12.330 1.00 90.00 74 SER A O 1
ATOM 633 N N . LYS A 1 75 ? -10.737 5.577 10.365 1.00 88.94 75 LYS A N 1
ATOM 634 C CA . LYS A 1 75 ? -11.918 4.712 10.249 1.00 88.94 75 LYS A CA 1
ATOM 635 C C . LYS A 1 75 ? -11.612 3.215 10.161 1.00 88.94 75 LYS A C 1
ATOM 637 O O . LYS A 1 75 ? -12.511 2.395 10.295 1.00 88.94 75 LYS A O 1
ATOM 642 N N . PHE A 1 76 ? -10.351 2.868 9.924 1.00 89.56 76 PHE A N 1
ATOM 643 C CA . PHE A 1 76 ? -9.846 1.499 9.880 1.00 89.56 76 PHE A CA 1
ATOM 644 C C . PHE A 1 76 ? -8.810 1.229 10.981 1.00 89.56 76 PHE A C 1
ATOM 646 O O . PHE A 1 76 ? -8.120 0.216 10.911 1.00 89.56 76 PHE A O 1
ATOM 653 N N . GLY A 1 77 ? -8.660 2.129 11.960 1.00 87.44 77 GLY A N 1
ATOM 654 C CA . GLY A 1 77 ? -7.652 2.024 13.026 1.00 87.44 77 GLY A CA 1
ATOM 655 C C . GLY A 1 77 ? -6.321 2.700 12.697 1.00 87.44 77 GLY A C 1
ATOM 656 O O . GLY A 1 77 ? -5.348 2.541 13.426 1.00 87.44 77 GLY A O 1
ATOM 657 N N . GLY A 1 78 ? -6.269 3.467 11.608 1.00 91.50 78 GLY A N 1
ATOM 658 C CA . GLY A 1 78 ? -5.078 4.164 11.133 1.00 91.50 78 GLY A CA 1
ATOM 659 C C . GLY A 1 78 ? -4.306 3.382 10.070 1.00 91.50 78 GLY A C 1
ATOM 660 O O . GLY A 1 78 ? -4.509 2.183 9.865 1.00 91.50 78 GLY A O 1
ATOM 661 N N . LEU A 1 79 ? -3.398 4.079 9.372 1.00 91.06 79 LEU A N 1
ATOM 662 C CA . LEU A 1 79 ? -2.629 3.466 8.287 1.00 91.06 79 LEU A CA 1
ATOM 663 C C . LEU A 1 79 ? -1.717 2.353 8.819 1.00 91.06 79 LEU A C 1
ATOM 665 O O . LEU A 1 79 ? -1.680 1.269 8.255 1.00 91.06 79 LEU A O 1
ATOM 669 N N . THR A 1 80 ? -1.021 2.583 9.931 1.00 90.12 80 THR A N 1
ATOM 670 C CA . THR A 1 80 ? -0.120 1.584 10.525 1.00 90.12 80 THR A CA 1
ATOM 671 C C . THR A 1 80 ? -0.842 0.276 10.842 1.00 90.12 80 THR A C 1
ATOM 673 O O . THR A 1 80 ? -0.316 -0.796 10.559 1.00 90.12 80 THR A O 1
ATOM 676 N N . PHE A 1 81 ? -2.062 0.366 11.375 1.00 90.19 81 PHE A N 1
ATOM 677 C CA . PHE A 1 81 ? -2.855 -0.800 11.742 1.00 90.19 81 PHE A CA 1
ATOM 678 C C . PHE A 1 81 ? -3.301 -1.587 10.507 1.00 90.19 81 PHE A C 1
ATOM 680 O O . PHE A 1 81 ? -2.992 -2.770 10.393 1.00 90.19 81 PHE A O 1
ATOM 687 N N . ILE A 1 82 ? -3.947 -0.926 9.535 1.00 91.00 82 ILE A N 1
ATOM 688 C CA . ILE A 1 82 ? -4.435 -1.615 8.332 1.00 91.00 82 ILE A CA 1
ATOM 689 C C . ILE A 1 82 ? -3.293 -2.243 7.529 1.00 91.00 82 ILE A C 1
ATOM 691 O O . ILE A 1 82 ? -3.471 -3.336 7.010 1.00 91.00 82 ILE A O 1
ATOM 695 N N . LEU A 1 83 ? -2.113 -1.614 7.457 1.00 90.25 83 LEU A N 1
ATOM 696 C CA . LEU A 1 83 ? -0.963 -2.165 6.731 1.00 90.25 83 LEU A CA 1
ATOM 697 C C . LEU A 1 83 ? -0.427 -3.474 7.336 1.00 90.25 83 LEU A C 1
ATOM 699 O O . LEU A 1 83 ? 0.195 -4.247 6.607 1.00 90.25 83 LEU A O 1
ATOM 703 N N . GLY A 1 84 ? -0.671 -3.716 8.627 1.00 87.00 84 GLY A N 1
ATOM 704 C CA . GLY A 1 84 ? -0.36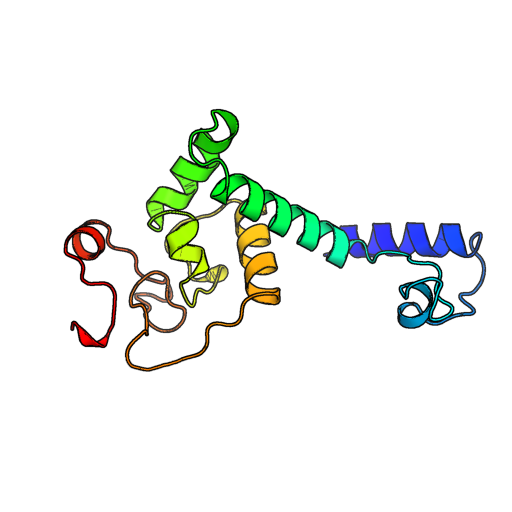2 -4.977 9.303 1.00 87.00 84 GLY A CA 1
ATOM 705 C C . GLY A 1 84 ? -1.477 -6.023 9.212 1.00 87.00 84 GLY A C 1
ATOM 706 O O . GLY A 1 84 ? -1.225 -7.194 9.471 1.00 87.00 84 GLY A O 1
ATOM 707 N N . CYS A 1 85 ? -2.699 -5.640 8.834 1.00 87.81 85 CYS A N 1
ATOM 708 C CA . CYS A 1 85 ? -3.817 -6.571 8.699 1.00 87.81 85 CYS A CA 1
ATOM 709 C C . CYS A 1 85 ? -3.720 -7.406 7.416 1.00 87.81 85 CYS A C 1
ATOM 711 O O . CYS A 1 85 ? -3.235 -6.950 6.380 1.00 87.81 85 CYS A O 1
ATOM 713 N N . ASP A 1 86 ? -4.298 -8.607 7.442 1.00 88.88 86 ASP A N 1
ATOM 714 C CA . ASP A 1 86 ? -4.539 -9.373 6.223 1.00 88.88 86 ASP A CA 1
ATOM 715 C C . ASP A 1 86 ? -5.831 -8.893 5.547 1.00 88.88 86 ASP A C 1
ATOM 717 O O . ASP A 1 86 ? -6.884 -9.489 5.760 1.00 88.88 86 ASP A O 1
ATOM 721 N N . TYR A 1 87 ? -5.785 -7.792 4.787 1.00 90.06 87 TYR A N 1
ATOM 722 C CA . TYR A 1 87 ? -6.970 -7.139 4.206 1.00 90.06 87 TYR A CA 1
ATOM 723 C C . TYR A 1 87 ? -7.199 -7.425 2.717 1.00 90.06 87 TYR A C 1
ATOM 725 O O . TYR A 1 87 ? -6.294 -7.738 1.948 1.00 90.06 87 TYR A O 1
ATOM 733 N N . ASN A 1 88 ? -8.452 -7.259 2.276 1.00 90.00 88 ASN A N 1
ATOM 734 C CA . ASN A 1 88 ? -8.830 -7.232 0.860 1.00 90.00 88 ASN A CA 1
ATOM 735 C C . ASN A 1 88 ? -9.515 -5.900 0.593 1.00 90.00 88 ASN A C 1
ATOM 737 O O . ASN A 1 88 ? -10.586 -5.623 1.127 1.00 90.00 88 ASN A O 1
ATOM 741 N N . VAL A 1 89 ? -8.900 -5.102 -0.277 1.00 90.06 89 VAL A N 1
ATOM 742 C CA . VAL A 1 89 ? -9.332 -3.740 -0.611 1.00 90.06 89 VAL A CA 1
ATOM 743 C C . VAL A 1 89 ? -10.776 -3.687 -1.133 1.00 90.06 89 VAL A C 1
ATOM 745 O O . VAL A 1 89 ? -11.465 -2.691 -0.923 1.00 90.06 89 VAL A O 1
ATOM 748 N N . GLY A 1 90 ? -11.262 -4.752 -1.777 1.00 86.94 90 GLY A N 1
ATOM 749 C CA . GLY A 1 90 ? -12.646 -4.859 -2.249 1.00 86.94 90 GLY A CA 1
ATOM 750 C C . GLY A 1 90 ? -13.669 -5.166 -1.152 1.00 86.94 90 GLY A C 1
ATOM 751 O O . GLY A 1 90 ? -14.849 -4.882 -1.338 1.00 86.94 90 GLY A O 1
ATOM 752 N N . LYS A 1 91 ? -13.228 -5.715 -0.015 1.00 88.06 91 LYS A N 1
ATOM 753 C CA . LYS A 1 91 ? -14.088 -6.091 1.116 1.00 88.06 91 LYS A CA 1
ATOM 754 C C . LYS A 1 91 ? -14.063 -5.079 2.260 1.00 88.06 91 LYS A C 1
ATOM 756 O O . LYS A 1 91 ? -14.771 -5.283 3.235 1.00 88.06 91 LYS A O 1
ATOM 761 N N . LEU A 1 92 ? -13.270 -4.013 2.174 1.00 89.12 92 LEU A N 1
ATOM 762 C CA . LEU A 1 92 ? -13.176 -3.029 3.254 1.00 89.12 92 LEU A CA 1
ATOM 763 C C . LEU A 1 92 ? -14.550 -2.404 3.580 1.00 89.12 92 LEU A C 1
ATOM 765 O O . LEU A 1 92 ? -15.348 -2.175 2.663 1.00 89.12 92 LEU A O 1
ATOM 769 N N . PRO A 1 93 ? -14.842 -2.129 4.867 1.00 80.62 93 PRO A N 1
ATOM 770 C CA . PRO A 1 93 ? -16.166 -1.685 5.304 1.00 80.62 93 PRO A CA 1
ATOM 771 C C . PRO A 1 93 ? -16.577 -0.348 4.677 1.00 80.62 93 PRO A C 1
ATOM 773 O O . PRO A 1 93 ? -17.735 -0.182 4.274 1.00 80.62 93 PRO A O 1
ATOM 776 N N . GLU A 1 94 ? -15.621 0.574 4.534 1.00 82.12 94 GLU A N 1
ATOM 777 C CA . GLU A 1 94 ? -15.848 1.918 4.008 1.00 82.12 94 GLU A CA 1
ATOM 778 C C . GLU A 1 94 ? -15.300 2.154 2.597 1.00 82.12 94 GLU A C 1
ATOM 780 O O . GLU A 1 94 ? -14.339 1.535 2.130 1.00 82.12 94 GLU A O 1
ATOM 785 N N . LYS A 1 95 ? -15.918 3.118 1.902 1.00 83.44 95 LYS A N 1
ATOM 786 C CA . LYS A 1 95 ? -15.491 3.543 0.568 1.00 83.44 95 LYS A CA 1
ATOM 787 C C . LYS A 1 95 ? -14.206 4.367 0.658 1.00 83.44 95 LYS A C 1
ATOM 789 O O . LYS A 1 95 ? -14.232 5.552 0.969 1.00 83.44 95 LYS A O 1
ATOM 794 N N . LEU A 1 96 ? -13.092 3.748 0.286 1.00 88.25 96 LEU A N 1
ATOM 795 C CA . LEU A 1 96 ? -11.832 4.442 0.023 1.00 88.25 96 LEU A CA 1
ATOM 796 C C . LEU A 1 96 ? -11.815 5.071 -1.375 1.00 88.25 96 LEU A C 1
ATOM 798 O O . LEU A 1 96 ? -12.346 4.496 -2.334 1.00 88.25 96 LEU A O 1
ATOM 802 N N . SER A 1 97 ? -11.142 6.218 -1.506 1.00 90.56 97 SER A N 1
ATOM 803 C CA . SER A 1 97 ? -10.859 6.790 -2.825 1.00 90.56 97 SER A CA 1
ATOM 804 C C . SER A 1 97 ? -9.937 5.868 -3.629 1.00 90.56 97 SER A C 1
ATOM 806 O O . SER A 1 97 ? -9.193 5.054 -3.072 1.00 90.56 97 SER A O 1
ATOM 808 N N . MET A 1 98 ? -9.972 5.996 -4.958 1.00 90.94 98 MET A N 1
ATOM 809 C CA . MET A 1 98 ? -9.204 5.119 -5.845 1.00 90.94 98 MET A CA 1
ATOM 810 C C . MET A 1 98 ? -7.697 5.175 -5.560 1.00 90.94 98 MET A C 1
ATOM 812 O O . MET A 1 98 ? -7.028 4.147 -5.604 1.00 90.94 98 MET A O 1
ATOM 816 N N . PHE A 1 99 ? -7.176 6.352 -5.202 1.00 92.00 99 PHE A N 1
ATOM 817 C CA . PHE A 1 99 ? -5.773 6.520 -4.834 1.00 92.00 99 PHE A CA 1
ATOM 818 C C . PHE A 1 99 ? -5.398 5.684 -3.602 1.00 92.00 99 PHE A C 1
ATOM 820 O O . PHE A 1 99 ? -4.500 4.851 -3.680 1.00 92.00 99 PHE A O 1
ATOM 827 N N . HIS A 1 100 ? -6.130 5.824 -2.492 1.00 92.12 100 HIS A N 1
ATOM 828 C CA . HIS A 1 100 ? -5.840 5.082 -1.259 1.00 92.12 100 HIS A CA 1
ATOM 829 C C . HIS A 1 100 ? -5.978 3.567 -1.453 1.00 92.12 100 HIS A C 1
ATOM 831 O O . HIS A 1 100 ? -5.160 2.801 -0.948 1.00 92.12 100 HIS A O 1
ATOM 837 N N . LYS A 1 101 ? -6.956 3.126 -2.258 1.00 93.00 101 LYS A N 1
ATOM 838 C CA . LYS A 1 101 ? -7.075 1.717 -2.662 1.00 93.00 101 LYS A CA 1
ATOM 839 C C . LYS A 1 101 ? -5.823 1.231 -3.384 1.00 93.00 101 LYS A C 1
ATOM 841 O O . LYS A 1 101 ? -5.318 0.160 -3.071 1.00 93.00 101 LYS A O 1
ATOM 846 N N . GLN A 1 102 ? -5.313 2.014 -4.332 1.00 93.56 102 GLN A N 1
ATOM 847 C CA . GLN A 1 102 ? -4.092 1.670 -5.056 1.00 93.56 102 GLN A CA 1
ATOM 848 C C . GLN A 1 102 ? -2.857 1.652 -4.150 1.00 93.56 102 GLN A C 1
ATOM 850 O O . GLN A 1 102 ? -1.977 0.833 -4.385 1.00 93.56 102 GLN A O 1
ATOM 855 N N . VAL A 1 103 ? -2.786 2.506 -3.124 1.00 94.69 103 VAL A N 1
ATOM 856 C CA . VAL A 1 103 ? -1.702 2.465 -2.127 1.00 94.69 103 VAL A CA 1
ATOM 857 C C . VAL A 1 103 ? -1.725 1.151 -1.351 1.00 94.69 103 VAL A C 1
ATOM 859 O O . VAL A 1 103 ? -0.699 0.483 -1.265 1.00 94.69 103 VAL A O 1
ATOM 862 N N . LEU A 1 104 ? -2.893 0.744 -0.846 1.00 93.56 104 LEU A N 1
ATOM 863 C CA . LEU A 1 104 ? -3.050 -0.532 -0.143 1.00 93.56 104 LEU A CA 1
ATOM 864 C C . LEU A 1 104 ? -2.721 -1.726 -1.056 1.00 93.56 104 LEU A C 1
ATOM 866 O O . LEU A 1 104 ? -1.988 -2.631 -0.668 1.00 93.56 104 LEU A O 1
ATOM 870 N N . LEU A 1 105 ? -3.182 -1.703 -2.310 1.00 93.19 105 LEU A N 1
ATOM 871 C CA . LEU A 1 105 ? -2.816 -2.728 -3.291 1.00 93.19 105 LEU A CA 1
ATOM 872 C C . LEU A 1 105 ? -1.300 -2.770 -3.528 1.00 93.19 105 LEU A C 1
ATOM 874 O O . LEU A 1 105 ? -0.717 -3.849 -3.481 1.00 93.19 105 LEU A O 1
ATOM 878 N N . ALA A 1 106 ? -0.651 -1.619 -3.725 1.00 93.88 106 ALA A N 1
ATOM 879 C CA . ALA A 1 106 ? 0.798 -1.549 -3.909 1.00 93.88 106 ALA A CA 1
ATOM 880 C C . ALA A 1 106 ? 1.557 -2.084 -2.683 1.00 93.88 106 ALA A C 1
ATOM 882 O O . ALA A 1 106 ? 2.537 -2.807 -2.841 1.00 93.88 106 ALA A O 1
ATOM 883 N N . TRP A 1 107 ? 1.077 -1.805 -1.469 1.00 94.06 107 TRP A N 1
ATOM 884 C CA . TRP A 1 107 ? 1.660 -2.350 -0.244 1.00 94.06 107 TRP A CA 1
ATOM 885 C C . TRP A 1 107 ? 1.521 -3.873 -0.153 1.00 94.06 107 TRP A C 1
ATOM 887 O O . TRP A 1 107 ? 2.479 -4.564 0.185 1.00 94.06 107 TRP A O 1
ATOM 897 N N . SER A 1 108 ? 0.363 -4.421 -0.529 1.00 90.50 108 SER A N 1
ATOM 898 C CA . SER A 1 108 ? 0.134 -5.874 -0.528 1.00 90.50 108 SER A CA 1
ATOM 899 C C . SER A 1 108 ? 1.029 -6.652 -1.506 1.00 90.50 108 SER A C 1
ATOM 901 O O . SER A 1 108 ? 1.210 -7.857 -1.347 1.00 90.50 108 SER A O 1
ATOM 903 N N . LEU A 1 109 ? 1.620 -5.981 -2.506 1.00 89.69 109 LEU A N 1
ATOM 904 C CA . LEU A 1 109 ? 2.594 -6.599 -3.414 1.00 89.69 109 LEU A CA 1
ATOM 905 C C . LEU A 1 109 ? 3.946 -6.848 -2.734 1.00 89.69 109 LEU A C 1
ATOM 907 O O . LEU A 1 109 ? 4.617 -7.823 -3.065 1.00 89.69 109 LEU A O 1
ATOM 911 N N . ILE A 1 110 ? 4.346 -5.970 -1.808 1.00 85.75 110 ILE A N 1
ATOM 912 C CA . ILE A 1 110 ? 5.651 -6.036 -1.134 1.00 85.75 110 ILE A CA 1
ATOM 913 C C . ILE A 1 110 ? 5.585 -6.745 0.217 1.00 85.75 110 ILE A C 1
ATOM 915 O O . ILE A 1 110 ? 6.571 -7.338 0.645 1.00 85.75 110 ILE A O 1
ATOM 919 N N . TYR A 1 111 ? 4.435 -6.695 0.887 1.00 81.44 111 TYR A N 1
ATOM 920 C CA . TYR A 1 111 ? 4.239 -7.293 2.197 1.00 81.44 111 TYR A CA 1
ATOM 921 C C . TYR A 1 111 ? 3.227 -8.430 2.110 1.00 81.44 111 TYR A C 1
ATOM 923 O O . TYR A 1 111 ? 2.044 -8.213 1.849 1.00 81.44 111 TYR A O 1
ATOM 931 N N . LYS A 1 112 ? 3.701 -9.653 2.358 1.00 74.44 112 LYS A N 1
ATOM 932 C CA . LYS A 1 112 ? 2.847 -10.826 2.542 1.00 74.44 112 LYS A CA 1
ATOM 933 C C . LYS A 1 112 ? 2.744 -11.119 4.030 1.00 74.44 112 LYS A C 1
ATOM 935 O O . LYS A 1 112 ? 3.756 -11.361 4.682 1.00 74.44 112 LYS A O 1
ATOM 940 N N . HIS A 1 113 ? 1.522 -11.105 4.550 1.00 70.00 113 HIS A N 1
ATOM 941 C CA . HIS A 1 113 ? 1.273 -11.486 5.931 1.00 70.00 113 HIS A CA 1
ATOM 942 C C . HIS A 1 113 ? 1.592 -12.976 6.116 1.00 70.00 113 HIS A C 1
ATOM 944 O O . HIS A 1 113 ? 0.960 -13.833 5.493 1.00 70.00 113 HIS A O 1
ATOM 950 N N . ASN A 1 114 ? 2.554 -13.291 6.983 1.00 70.00 114 ASN A N 1
ATOM 951 C CA . ASN A 1 114 ? 2.843 -14.670 7.360 1.00 70.00 114 ASN A CA 1
ATOM 952 C C . ASN A 1 114 ? 1.782 -15.128 8.359 1.00 70.00 114 ASN A C 1
ATOM 954 O O . ASN A 1 114 ? 1.707 -14.629 9.480 1.00 70.00 114 ASN A O 1
ATOM 958 N N . PHE A 1 115 ? 0.916 -16.044 7.931 1.00 69.56 115 PHE A N 1
ATOM 959 C CA . PHE A 1 115 ? -0.118 -16.593 8.797 1.00 69.56 115 PHE A CA 1
ATOM 960 C C . PHE A 1 115 ? 0.525 -17.322 9.979 1.00 69.56 115 PHE A C 1
ATOM 962 O O . PHE A 1 115 ? 1.239 -18.306 9.800 1.00 69.56 115 PHE A O 1
ATOM 969 N N . THR A 1 116 ? 0.235 -16.855 11.189 1.00 72.25 116 THR A N 1
ATOM 970 C CA . THR A 1 116 ? 0.448 -17.622 12.415 1.00 72.25 116 THR A CA 1
ATOM 971 C C . THR A 1 116 ? -0.824 -17.522 13.259 1.00 72.25 116 THR A C 1
ATOM 973 O O . THR A 1 116 ? -1.341 -16.415 13.430 1.00 72.25 116 THR A O 1
ATOM 976 N N . PRO A 1 117 ? -1.356 -18.640 13.790 1.00 69.06 117 PRO A N 1
ATOM 977 C CA . PRO A 1 117 ? -2.630 -18.641 14.517 1.00 69.06 117 PRO A CA 1
ATOM 978 C C . PRO A 1 117 ? -2.674 -17.646 15.686 1.00 69.06 117 PRO A C 1
ATOM 980 O O . PRO A 1 117 ? -3.706 -17.040 15.952 1.00 69.06 117 PRO A O 1
ATOM 983 N N . HIS A 1 118 ? -1.532 -17.433 16.346 1.00 70.94 118 HIS A N 1
ATOM 984 C CA . HIS A 1 118 ? -1.408 -16.555 17.510 1.00 70.94 118 HIS A CA 1
ATOM 985 C C . HIS A 1 118 ? -1.354 -15.057 17.178 1.00 70.94 118 HIS A C 1
ATOM 987 O O . HIS A 1 118 ? -1.550 -14.244 18.073 1.00 70.94 118 HIS A O 1
ATOM 993 N N . THR A 1 119 ? -1.095 -14.679 15.921 1.00 74.81 119 THR A N 1
ATOM 994 C CA . THR A 1 119 ? -1.032 -13.265 15.495 1.00 74.81 119 THR A CA 1
ATOM 995 C C . THR A 1 119 ? -2.148 -12.901 14.522 1.00 74.81 119 THR A C 1
ATOM 997 O O . THR A 1 119 ? -2.130 -11.840 13.899 1.00 74.81 119 THR A O 1
ATOM 1000 N N . TYR A 1 120 ? -3.145 -13.778 14.376 1.00 83.06 120 TYR A N 1
ATOM 1001 C CA . TYR A 1 120 ? -4.200 -13.580 13.401 1.00 83.06 120 TYR A CA 1
ATOM 1002 C C . TYR A 1 120 ? -5.146 -12.453 13.833 1.00 83.06 120 TYR A C 1
ATOM 1004 O O . TYR A 1 120 ? -5.940 -12.596 14.765 1.00 83.06 120 TYR A O 1
ATOM 1012 N N . LEU A 1 121 ? -5.025 -11.314 13.150 1.00 87.38 121 LEU A N 1
ATOM 1013 C CA . LEU A 1 121 ? -5.802 -10.098 13.382 1.00 87.38 121 LEU A CA 1
ATOM 1014 C C . LEU A 1 121 ? -7.275 -10.289 13.001 1.00 87.38 121 LEU A C 1
ATOM 1016 O O . LEU A 1 121 ? -7.578 -10.698 11.879 1.00 87.38 121 LEU A O 1
ATOM 1020 N N . ILE A 1 122 ? -8.187 -9.930 13.909 1.00 88.56 122 ILE A N 1
ATOM 1021 C CA . ILE A 1 122 ? -9.642 -9.990 13.677 1.00 88.56 122 ILE A CA 1
ATOM 1022 C C . ILE A 1 122 ? -10.071 -8.936 12.650 1.00 88.56 122 ILE A C 1
ATOM 1024 O O . ILE A 1 122 ? -10.855 -9.194 11.735 1.00 88.56 122 ILE A O 1
ATOM 1028 N N . TRP A 1 123 ? -9.558 -7.721 12.824 1.00 91.25 123 TRP A N 1
ATOM 1029 C CA . TRP A 1 123 ? -10.053 -6.525 12.154 1.00 91.25 123 TRP A CA 1
ATOM 1030 C C . TRP A 1 123 ? -9.472 -6.341 10.753 1.00 91.25 123 TRP A C 1
ATOM 1032 O O . TRP A 1 123 ? -8.351 -6.753 10.462 1.00 91.25 123 TRP A O 1
ATOM 1042 N N . ASN A 1 124 ? -10.249 -5.697 9.877 1.00 89.88 124 ASN A N 1
ATOM 1043 C CA . ASN A 1 124 ? -9.939 -5.466 8.462 1.00 89.88 124 ASN A CA 1
ATOM 1044 C C . ASN A 1 124 ? -9.543 -6.738 7.689 1.00 89.88 124 ASN A C 1
ATOM 1046 O O . ASN A 1 124 ? -8.938 -6.640 6.626 1.00 89.88 124 ASN A O 1
ATOM 1050 N N . ASN A 1 125 ? -9.908 -7.921 8.186 1.00 89.19 125 ASN A N 1
ATOM 1051 C CA . ASN A 1 125 ? -9.427 -9.192 7.667 1.00 89.19 125 ASN A CA 1
ATOM 1052 C C . ASN A 1 125 ? -10.196 -9.657 6.409 1.00 89.19 125 ASN A C 1
ATOM 1054 O O . ASN A 1 125 ? -11.397 -9.423 6.266 1.00 89.19 125 ASN A O 1
ATOM 1058 N N . ARG A 1 126 ? -9.521 -10.349 5.483 1.00 88.94 126 ARG A N 1
ATOM 1059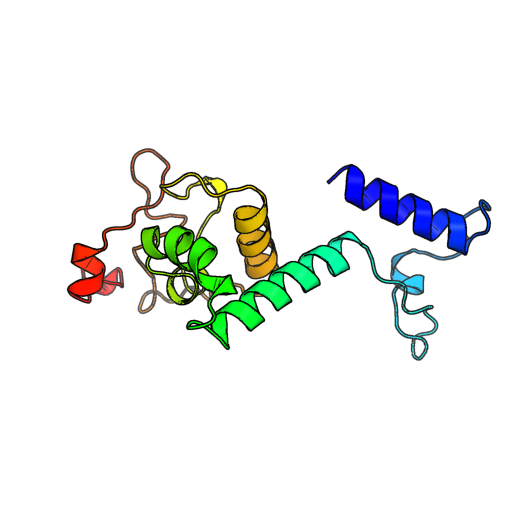 C CA . ARG A 1 126 ? -10.111 -10.939 4.262 1.00 88.94 126 ARG A CA 1
ATOM 1060 C C . ARG A 1 126 ? -11.131 -12.040 4.517 1.00 88.94 126 ARG A C 1
ATOM 1062 O O . ARG A 1 126 ? -12.045 -12.205 3.694 1.00 88.94 126 ARG A O 1
ATOM 1069 N N . ASN A 1 127 ? -10.923 -12.799 5.590 1.00 87.81 127 ASN A N 1
ATOM 1070 C CA . ASN A 1 127 ? -11.663 -14.015 5.916 1.00 87.81 127 ASN A CA 1
ATOM 1071 C C . ASN A 1 127 ? -12.725 -13.762 6.990 1.00 87.81 127 ASN A C 1
ATOM 1073 O O . ASN A 1 127 ? -13.786 -14.374 6.943 1.00 87.81 127 ASN A O 1
ATOM 1077 N N . ILE A 1 128 ? -12.479 -12.828 7.914 1.00 87.81 128 ILE A N 1
ATOM 1078 C CA . ILE A 1 128 ? -13.438 -12.459 8.964 1.00 87.81 128 ILE A CA 1
ATOM 1079 C C . ILE A 1 128 ? -14.330 -11.344 8.427 1.00 87.81 128 ILE A C 1
ATOM 1081 O O . ILE A 1 128 ? -13.981 -10.161 8.438 1.00 87.81 128 ILE A O 1
ATOM 1085 N N . VAL A 1 129 ? -15.477 -11.751 7.886 1.00 90.75 129 VAL A N 1
ATOM 1086 C CA . VAL A 1 129 ? -16.388 -10.865 7.163 1.00 90.75 129 VAL A CA 1
ATOM 1087 C C . VAL A 1 129 ? -17.824 -11.012 7.645 1.00 90.75 129 VAL A C 1
ATOM 1089 O O . VAL A 1 129 ? -18.291 -12.104 7.952 1.00 90.75 129 VAL A O 1
ATOM 1092 N N . TYR A 1 130 ? -18.557 -9.905 7.627 1.00 89.56 130 TYR A N 1
ATOM 1093 C CA . TYR A 1 130 ? -20.002 -9.860 7.813 1.00 89.56 130 TYR A CA 1
ATOM 1094 C C . TYR A 1 130 ? -20.642 -9.245 6.570 1.00 89.56 130 TYR A C 1
ATOM 1096 O O . TYR A 1 130 ? -20.212 -8.191 6.101 1.00 89.56 130 TYR A O 1
ATOM 1104 N N . LYS A 1 131 ? -21.651 -9.912 5.993 1.00 88.50 131 LYS A N 1
ATOM 1105 C CA . LYS A 1 131 ? -22.285 -9.495 4.723 1.00 88.50 131 LYS A CA 1
ATOM 1106 C C . LYS A 1 131 ? -21.257 -9.177 3.617 1.00 88.50 131 LYS A C 1
ATOM 1108 O O . LYS A 1 131 ? -21.373 -8.177 2.911 1.00 88.50 131 LYS A O 1
ATOM 1113 N N . ASN A 1 132 ? -20.231 -10.026 3.489 1.00 86.75 132 ASN A N 1
ATOM 1114 C CA . ASN A 1 132 ? -19.119 -9.899 2.533 1.00 86.75 132 ASN A CA 1
ATOM 1115 C C . ASN A 1 132 ? -18.244 -8.631 2.685 1.00 86.75 132 ASN A C 1
ATOM 1117 O O . ASN A 1 132 ? -17.505 -8.272 1.768 1.00 86.75 132 ASN A O 1
ATOM 1121 N N . LYS A 1 133 ? -18.293 -7.964 3.843 1.00 88.88 133 LYS A N 1
ATOM 1122 C CA . LYS A 1 133 ? -17.397 -6.860 4.199 1.00 88.88 133 LYS A CA 1
ATOM 1123 C C . LYS A 1 133 ? -16.584 -7.204 5.439 1.00 88.88 133 LYS A C 1
ATOM 1125 O O . LYS A 1 133 ? -17.091 -7.875 6.334 1.00 88.88 133 LYS A O 1
ATOM 1130 N N . SER A 1 134 ? -15.336 -6.760 5.493 1.00 90.50 134 SER A N 1
ATOM 1131 C CA . SER A 1 134 ? -14.499 -6.897 6.679 1.00 90.50 134 SER A CA 1
ATOM 1132 C C . SER A 1 134 ? -14.997 -5.991 7.801 1.00 90.50 134 SER A C 1
ATOM 1134 O O . SER A 1 134 ? -15.711 -5.009 7.576 1.00 90.50 134 SER A O 1
ATOM 1136 N N . LEU A 1 135 ? -14.650 -6.366 9.026 1.00 90.31 135 LEU A N 1
ATOM 1137 C CA . LEU A 1 135 ? -15.115 -5.706 10.238 1.00 90.31 135 LEU A CA 1
ATOM 1138 C C . LEU A 1 135 ? -14.039 -4.785 10.805 1.00 90.31 135 LEU A C 1
ATOM 1140 O O . LEU A 1 135 ? -12.854 -5.118 10.791 1.00 90.31 135 LEU A O 1
ATOM 1144 N N . PHE A 1 136 ? -14.467 -3.655 11.358 1.00 90.94 136 PHE A N 1
ATOM 1145 C CA . PHE A 1 136 ? -13.625 -2.796 12.179 1.00 90.94 136 PHE A CA 1
ATOM 1146 C C . PHE A 1 136 ? -14.481 -2.138 13.262 1.00 90.94 136 PHE A C 1
ATOM 1148 O O . PHE A 1 136 ? -15.407 -1.391 12.946 1.00 90.94 136 PHE A O 1
ATOM 1155 N N . PHE A 1 137 ? -14.182 -2.425 14.530 1.00 89.81 137 PHE A N 1
ATOM 1156 C CA . PHE A 1 137 ? -14.846 -1.812 15.680 1.00 89.81 137 PHE A CA 1
ATOM 1157 C C . PHE A 1 137 ? -13.809 -1.115 16.562 1.00 89.81 137 PHE A C 1
ATOM 1159 O O . PHE A 1 137 ? -13.073 -1.771 17.298 1.00 89.81 137 PHE A O 1
ATOM 1166 N N . SER A 1 138 ? -13.781 0.221 16.519 1.00 88.25 138 SER A N 1
ATOM 1167 C CA . SER A 1 138 ? -12.845 1.044 17.302 1.00 88.25 138 SER A CA 1
ATOM 1168 C C . SER A 1 138 ? -12.905 0.721 18.795 1.00 88.25 138 SER A C 1
ATOM 1170 O O . SER A 1 138 ? -11.876 0.453 19.404 1.00 88.25 138 SER A O 1
ATOM 1172 N N . ASN A 1 139 ? -14.114 0.607 19.353 1.00 91.00 139 ASN A N 1
ATOM 1173 C CA . ASN A 1 139 ? -14.330 0.354 20.781 1.00 91.00 139 ASN A CA 1
ATOM 1174 C C . ASN A 1 139 ? -13.716 -0.972 21.267 1.00 91.00 139 ASN A C 1
ATOM 1176 O O . ASN A 1 139 ? -13.418 -1.119 22.449 1.00 91.00 139 ASN A O 1
ATOM 1180 N N . TRP A 1 140 ? -13.581 -1.970 20.387 1.00 89.56 140 TRP A N 1
ATOM 1181 C CA . TRP A 1 140 ? -12.987 -3.266 20.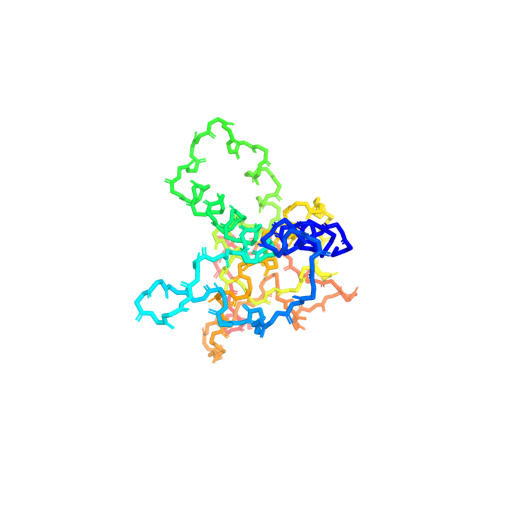734 1.00 89.56 140 TRP A CA 1
ATOM 1182 C C . TRP A 1 140 ? -11.465 -3.234 20.608 1.00 89.56 140 TRP A C 1
ATOM 1184 O O . TRP A 1 140 ? -10.768 -3.790 21.455 1.00 89.56 140 TRP A O 1
ATOM 1194 N N . VAL A 1 141 ? -10.956 -2.523 19.598 1.00 88.81 141 VAL A N 1
ATOM 1195 C CA . VAL A 1 141 ? -9.520 -2.262 19.436 1.00 88.81 141 VAL A CA 1
ATOM 1196 C C . VAL A 1 141 ? -8.979 -1.469 20.629 1.00 88.81 141 VAL A C 1
ATOM 1198 O O . VAL A 1 141 ? -7.934 -1.818 21.169 1.00 88.81 141 VAL A O 1
ATOM 1201 N N . GLU A 1 142 ? -9.717 -0.462 21.102 1.00 88.94 142 GLU A N 1
ATOM 1202 C CA . GLU A 1 142 ? -9.373 0.311 22.305 1.00 88.94 142 GLU A CA 1
ATOM 1203 C C . GLU A 1 142 ? -9.292 -0.571 23.560 1.00 88.94 142 GLU A C 1
A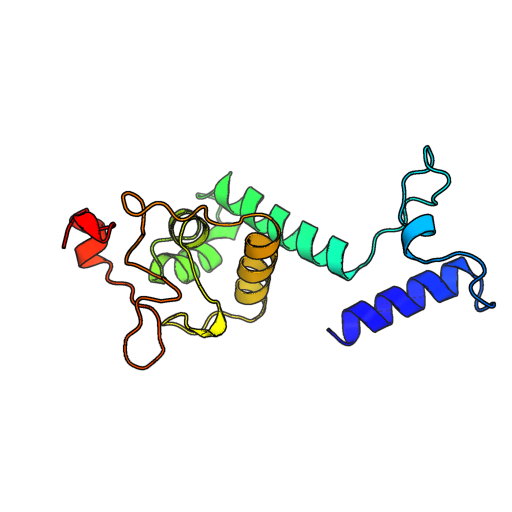TOM 1205 O O . GLU A 1 142 ? -8.406 -0.389 24.393 1.00 88.94 142 GLU A O 1
ATOM 1210 N N . LYS A 1 143 ? -10.153 -1.593 23.652 1.00 90.50 143 LYS A N 1
ATOM 1211 C CA . LYS A 1 143 ? -10.138 -2.612 24.715 1.00 90.50 143 LYS A CA 1
ATOM 1212 C C . LYS A 1 143 ? -9.085 -3.710 24.514 1.00 90.50 143 LYS A C 1
ATOM 1214 O O . LYS A 1 143 ? -9.118 -4.705 25.230 1.00 90.50 143 LYS A O 1
ATOM 1219 N N . GLN A 1 144 ? -8.158 -3.546 23.567 1.00 86.56 144 GLN A N 1
ATOM 1220 C CA . GLN A 1 144 ? -7.085 -4.501 23.254 1.00 86.56 144 GLN A CA 1
ATOM 1221 C C . GLN A 1 144 ? -7.570 -5.881 22.773 1.00 86.56 144 GLN A C 1
ATOM 1223 O O . GLN A 1 144 ? -6.822 -6.857 22.840 1.00 86.56 144 GLN A O 1
ATOM 1228 N N . ILE A 1 145 ? -8.793 -5.967 22.233 1.00 88.00 145 ILE A N 1
ATOM 1229 C CA . ILE A 1 145 ? -9.300 -7.167 21.554 1.00 88.00 145 ILE A CA 1
ATOM 1230 C C . ILE A 1 145 ? -8.926 -7.043 20.078 1.00 88.00 145 ILE A C 1
ATOM 1232 O O . ILE A 1 145 ? -9.588 -6.345 19.311 1.00 88.00 145 ILE A O 1
ATOM 1236 N N . ILE A 1 146 ? -7.817 -7.660 19.687 1.00 87.56 146 ILE A N 1
ATOM 1237 C CA . ILE A 1 146 ? -7.151 -7.469 18.390 1.00 87.56 146 ILE A CA 1
ATOM 1238 C C . ILE A 1 146 ? -6.998 -8.802 17.643 1.00 87.56 146 ILE A C 1
ATOM 1240 O O . ILE A 1 146 ? -7.151 -8.847 16.418 1.00 87.56 146 ILE A O 1
ATOM 1244 N N . PHE A 1 147 ? -6.727 -9.882 18.370 1.00 87.25 147 PHE A N 1
ATOM 1245 C CA . PHE A 1 147 ? -6.377 -11.192 17.836 1.00 87.25 147 PHE A CA 1
ATOM 1246 C C . PHE A 1 147 ? -7.486 -12.215 18.057 1.00 87.25 147 PHE A C 1
ATOM 1248 O O . PHE A 1 147 ? -8.183 -12.183 19.068 1.00 87.25 147 PHE A O 1
ATOM 1255 N N . VAL A 1 148 ? -7.615 -13.170 17.134 1.00 84.62 148 VAL A N 1
ATOM 1256 C CA . VAL A 1 148 ? -8.651 -14.215 17.210 1.00 84.62 148 VAL A CA 1
ATOM 1257 C C . VAL A 1 148 ? -8.511 -15.094 18.454 1.00 84.62 148 VAL A C 1
ATOM 1259 O O . VAL A 1 148 ? -9.514 -15.570 18.959 1.00 84.62 148 VAL A O 1
ATOM 1262 N N . ASN A 1 149 ? -7.302 -15.276 18.990 1.00 83.56 149 ASN A N 1
ATOM 1263 C CA . ASN A 1 149 ? -7.080 -16.045 20.221 1.00 83.56 149 ASN A CA 1
ATOM 1264 C C . ASN A 1 149 ? -7.628 -15.374 21.497 1.00 83.56 149 ASN A C 1
ATOM 1266 O O . ASN A 1 149 ? -7.598 -15.999 22.552 1.00 83.56 149 ASN A O 1
ATOM 1270 N N . GLN A 1 150 ? -8.050 -14.110 21.423 1.00 80.50 150 GLN A N 1
ATOM 1271 C CA . GLN A 1 150 ? -8.640 -13.369 22.541 1.00 80.50 150 GLN A CA 1
ATOM 1272 C C . GLN A 1 150 ? -10.174 -13.481 22.580 1.00 80.50 150 GLN A C 1
ATOM 1274 O O . GLN A 1 150 ? -10.785 -12.929 23.495 1.00 80.50 150 GLN A O 1
ATOM 1279 N N . LEU A 1 151 ? -10.782 -14.128 21.577 1.00 74.62 151 LEU A N 1
ATOM 1280 C CA . LEU A 1 151 ? -12.211 -14.456 21.515 1.00 74.62 151 LEU A CA 1
ATOM 1281 C C . LEU A 1 151 ? -12.463 -15.837 22.123 1.00 74.62 151 LEU A C 1
ATOM 1283 O O . LEU A 1 151 ? -13.499 -15.967 22.808 1.00 74.62 151 LEU A O 1
#

Foldseek 3Di:
DVVLVVVQVVVVCVVCVNDDDPDDPVQQCDDVVSVHVVDDRSLLVLLVVLQVVLVVCVVCVPDPVNVVVQVVQVQQVGSVLLLQAQADLVQAPDDDDPSVSSSSVSSCVVDDHDDDQFQHFQANHCPNHDPSHTDDDPVCVVVVNTHPVVD

Secondary structure (DSSP, 8-state):
-HHHHHHHHHHHHHHTTTS---S-HHHHTS-GGGT---PPPHHHHHHHHHHHHHHHHHH-TT-GGGHHHHHHHHTTT-HHHHHHS---TTT-SS---HHHHHHHHHHHHH------GGG-B-TT-SSSEETTEE---HHHHHTT--BGGG-

Radius of gyration: 19.81 Å; chains: 1; bounding box: 48×38×60 Å

Sequence (151 aa):
NTTCGEIDRMLFNFLWKNKTHYIRKSVIMNDYQHGGLNILDFTTLNNTFKINWAKHFLKNPVSIWNFIPHYIFSKFGGLTFILGCDYNVGKLPEKLSMFHKQVLLAWSLIYKHNFTPHTYLIWNNRNIVYKNKSLFFSNWVEKQIIFVNQL